Protein AF-A0A8A3PXU3-F1 (afdb_monomer_lite)

pLDDT: mean 77.2, std 18.06, range [37.31, 93.0]

Radius of gyration: 20.13 Å; chains: 1; bounding box: 70×41×42 Å

InterPro domains:
  IPR006856 Mating-type protein MAT alpha 1, HMG-box [PF04769] (11-105)
  IPR006856 Mating-type protein MAT alpha 1, HMG-box [PS51325] (16-71)

Structure (mmCIF, N/CA/C/O backbone):
data_AF-A0A8A3PXU3-F1
#
_entry.id   AF-A0A8A3PXU3-F1
#
loop_
_atom_site.group_PDB
_atom_site.id
_atom_site.type_symbol
_atom_site.label_atom_id
_atom_site.label_alt_id
_atom_site.label_comp_id
_atom_site.label_asym_id
_atom_site.label_entity_id
_atom_site.label_seq_id
_atom_site.pdbx_PDB_ins_code
_atom_site.Cartn_x
_atom_site.Cartn_y
_atom_site.Cartn_z
_atom_site.occupancy
_atom_site.B_iso_or_equiv
_atom_site.auth_seq_id
_atom_site.auth_comp_id
_atom_site.auth_asym_id
_atom_site.auth_atom_id
_atom_site.pdbx_PDB_model_num
ATOM 1 N N . GLN A 1 1 ? 50.743 -25.700 -29.094 1.00 45.84 1 GLN A N 1
ATOM 2 C CA . GLN A 1 1 ? 50.468 -24.249 -29.028 1.00 45.84 1 GLN A CA 1
ATOM 3 C C . GLN A 1 1 ? 48.980 -24.065 -28.731 1.00 45.84 1 GLN A C 1
ATOM 5 O O . GLN A 1 1 ? 48.165 -24.083 -29.641 1.00 45.84 1 GLN A O 1
ATOM 10 N N . GLN A 1 2 ? 48.602 -24.057 -27.448 1.00 39.28 2 GLN A N 1
ATOM 11 C CA . GLN A 1 2 ? 47.199 -23.988 -27.021 1.00 39.28 2 GLN A CA 1
ATOM 12 C C . GLN A 1 2 ? 46.745 -22.522 -26.974 1.00 39.28 2 GLN A C 1
ATOM 14 O O . GLN A 1 2 ? 47.231 -21.744 -26.154 1.00 39.28 2 GLN A O 1
ATOM 19 N N . LEU A 1 3 ? 45.823 -22.143 -27.859 1.00 38.34 3 LEU A N 1
ATOM 20 C CA . LEU A 1 3 ? 45.148 -20.846 -27.839 1.00 38.34 3 LEU A CA 1
ATOM 21 C C . LEU A 1 3 ? 44.127 -20.832 -26.693 1.00 38.34 3 LEU A C 1
ATOM 23 O O . LEU A 1 3 ? 43.030 -21.375 -26.811 1.00 38.34 3 LEU A O 1
ATOM 27 N N . ARG A 1 4 ? 44.499 -20.210 -25.567 1.00 39.22 4 ARG A N 1
ATOM 28 C CA . ARG A 1 4 ? 43.560 -19.806 -24.512 1.00 39.22 4 ARG A CA 1
ATOM 29 C C . ARG A 1 4 ? 42.551 -18.827 -25.114 1.00 39.22 4 ARG A C 1
ATOM 31 O O . ARG A 1 4 ? 42.878 -17.662 -25.328 1.00 39.22 4 ARG A O 1
ATOM 38 N N . GLN A 1 5 ? 41.326 -19.284 -25.355 1.00 41.06 5 GLN A N 1
ATOM 39 C CA . GLN A 1 5 ? 40.198 -18.392 -25.601 1.00 41.06 5 GLN A CA 1
ATOM 40 C C . GLN A 1 5 ? 39.908 -17.628 -24.305 1.00 41.06 5 GLN A C 1
ATOM 42 O O . GLN A 1 5 ? 39.376 -18.178 -23.342 1.00 41.06 5 GLN A O 1
ATOM 47 N N . HIS A 1 6 ? 40.320 -16.363 -24.258 1.00 40.53 6 HIS A N 1
ATOM 48 C CA . HIS A 1 6 ? 39.899 -15.432 -23.219 1.00 40.53 6 HIS A CA 1
ATOM 49 C C . HIS A 1 6 ? 38.431 -15.088 -23.481 1.00 40.53 6 HIS A C 1
ATOM 51 O O . HIS A 1 6 ? 38.114 -14.210 -24.280 1.00 40.53 6 HIS A O 1
ATOM 57 N N . VAL A 1 7 ? 37.525 -15.821 -22.837 1.00 46.28 7 VAL A N 1
ATOM 58 C CA . VAL A 1 7 ? 36.124 -15.415 -22.734 1.00 46.28 7 VAL A CA 1
ATOM 59 C C . VAL A 1 7 ? 36.107 -14.227 -21.773 1.00 46.28 7 VAL A C 1
ATOM 61 O O . VAL A 1 7 ? 36.511 -14.398 -20.619 1.00 46.28 7 V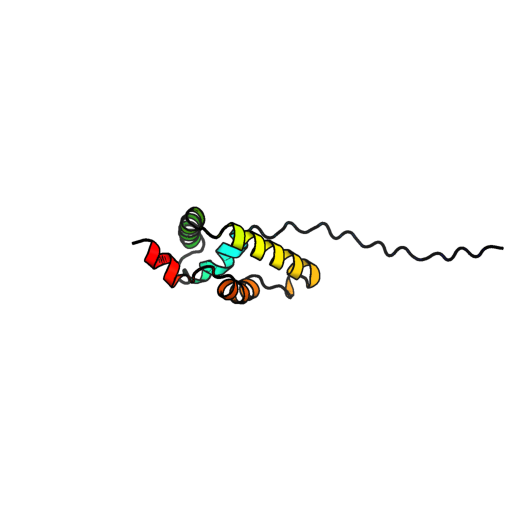AL A O 1
ATOM 64 N N . PRO A 1 8 ? 35.702 -13.015 -22.193 1.00 39.06 8 PRO A N 1
ATOM 65 C CA . PRO A 1 8 ? 35.565 -11.920 -21.255 1.00 39.06 8 PRO A CA 1
ATOM 66 C C . PRO A 1 8 ? 34.450 -12.313 -20.293 1.00 39.06 8 PRO A C 1
ATOM 68 O O . PRO A 1 8 ? 33.281 -12.407 -20.669 1.00 39.06 8 PRO A O 1
ATOM 71 N N . HIS A 1 9 ? 34.822 -12.590 -19.046 1.00 44.50 9 HIS A N 1
ATOM 72 C CA . HIS A 1 9 ? 33.870 -12.719 -17.961 1.00 44.50 9 HIS A CA 1
ATOM 73 C C . HIS A 1 9 ? 33.197 -11.350 -17.860 1.00 44.50 9 HIS A C 1
ATOM 75 O O . HIS A 1 9 ? 33.764 -10.411 -17.301 1.00 44.50 9 HIS A O 1
ATOM 81 N N . ILE A 1 10 ? 32.026 -11.196 -18.487 1.00 46.66 10 ILE A N 1
ATOM 82 C CA . ILE A 1 10 ? 31.171 -10.033 -18.285 1.00 46.66 10 ILE A CA 1
ATOM 83 C C . ILE A 1 10 ? 30.946 -10.019 -16.784 1.00 46.66 10 ILE A C 1
ATOM 85 O O . ILE A 1 10 ? 30.258 -10.889 -16.244 1.00 46.66 10 ILE A O 1
ATOM 89 N N . ALA A 1 11 ? 31.609 -9.092 -16.098 1.00 44.25 11 ALA A N 1
ATOM 90 C CA . ALA A 1 11 ? 31.352 -8.826 -14.706 1.00 44.25 11 ALA A CA 1
ATOM 91 C C . ALA A 1 11 ? 29.879 -8.433 -14.651 1.00 44.25 11 ALA A C 1
ATOM 93 O O . ALA A 1 11 ? 29.509 -7.303 -14.976 1.00 44.25 11 ALA A O 1
ATOM 94 N N . GLN A 1 12 ? 29.017 -9.394 -14.312 1.00 46.75 12 GLN A N 1
ATOM 95 C CA . GLN A 1 12 ? 27.674 -9.100 -13.865 1.00 46.75 12 GLN A CA 1
ATOM 96 C C . GLN A 1 12 ? 27.888 -8.237 -12.639 1.00 46.75 12 GLN A C 1
ATOM 98 O O . GLN A 1 12 ? 28.184 -8.741 -11.559 1.00 46.75 12 GLN A O 1
ATOM 103 N N . LYS A 1 13 ? 27.842 -6.916 -12.836 1.00 37.31 13 LYS A N 1
ATOM 104 C CA . LYS A 1 13 ? 27.809 -5.947 -11.757 1.00 37.31 13 LYS A CA 1
ATOM 105 C C . LYS A 1 13 ? 26.684 -6.436 -10.869 1.00 37.31 13 LYS A C 1
ATOM 107 O O . LYS A 1 13 ? 25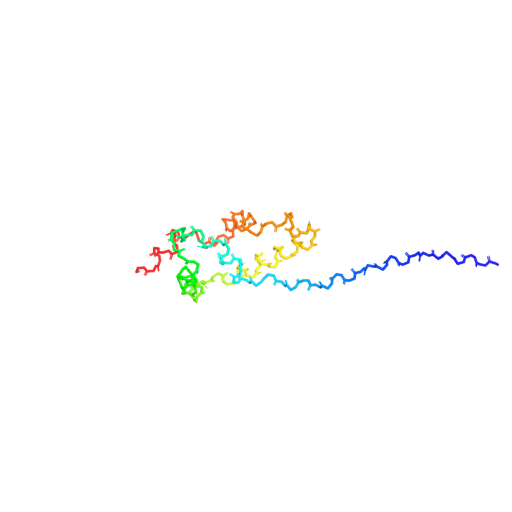.523 -6.361 -11.270 1.00 37.31 13 LYS A O 1
ATOM 112 N N . THR A 1 14 ? 27.028 -7.025 -9.731 1.00 44.91 14 THR A N 1
ATOM 113 C CA . THR A 1 14 ? 26.069 -7.461 -8.732 1.00 44.91 14 THR A CA 1
ATOM 114 C C . THR A 1 14 ? 25.397 -6.181 -8.284 1.00 44.91 14 THR A C 1
ATOM 116 O O . THR A 1 14 ? 25.915 -5.417 -7.473 1.00 44.91 14 THR A O 1
ATOM 119 N N . VAL A 1 15 ? 24.283 -5.849 -8.939 1.00 55.19 15 VAL A N 1
ATOM 120 C CA . VAL A 1 15 ? 23.459 -4.715 -8.562 1.00 55.19 15 VAL A CA 1
ATOM 121 C C . VAL A 1 15 ? 23.008 -5.075 -7.165 1.00 55.19 15 VAL A C 1
ATOM 123 O O . VAL A 1 15 ? 22.160 -5.954 -7.012 1.00 55.19 15 VAL A O 1
ATOM 126 N N . LEU A 1 16 ? 23.651 -4.462 -6.164 1.00 50.75 16 LEU A N 1
ATOM 127 C CA . LEU A 1 16 ? 23.320 -4.607 -4.753 1.00 50.75 16 LEU A CA 1
ATOM 128 C C . LEU A 1 16 ? 21.809 -4.710 -4.651 1.00 50.75 16 LEU A C 1
ATOM 130 O 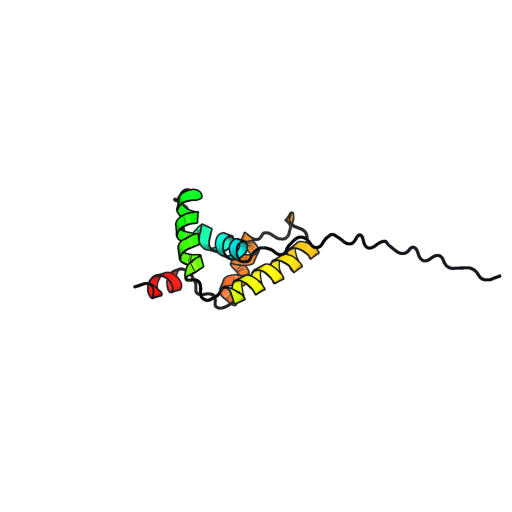O . LEU A 1 16 ? 21.107 -3.817 -5.142 1.00 50.75 16 LEU A O 1
ATOM 134 N N . SER A 1 17 ? 21.324 -5.834 -4.115 1.00 52.72 17 SER A N 1
ATOM 135 C CA . SER A 1 17 ? 19.893 -6.101 -4.075 1.00 52.72 17 SER A CA 1
ATOM 136 C C . SER A 1 17 ? 19.232 -4.909 -3.389 1.00 52.72 17 SER A C 1
ATOM 138 O O . SER A 1 17 ? 19.445 -4.636 -2.206 1.00 52.72 17 SER A O 1
ATOM 140 N N . LYS A 1 18 ? 18.523 -4.087 -4.170 1.00 62.31 18 LYS A N 1
ATOM 141 C CA . LYS A 1 18 ? 17.828 -2.932 -3.612 1.00 62.31 18 LYS A CA 1
ATOM 142 C C . LYS A 1 18 ? 16.830 -3.513 -2.629 1.00 62.31 18 LYS A C 1
ATOM 144 O O . LYS A 1 18 ? 16.010 -4.330 -3.060 1.00 62.31 18 LYS A O 1
ATOM 149 N N . LYS A 1 19 ? 16.932 -3.102 -1.354 1.00 64.50 19 LYS A N 1
ATOM 150 C CA . LYS A 1 19 ? 16.067 -3.552 -0.251 1.00 64.50 19 LYS A CA 1
ATOM 151 C C . LYS A 1 19 ? 14.642 -3.756 -0.766 1.00 64.50 19 LYS A C 1
ATOM 153 O O . LYS A 1 19 ? 14.139 -2.928 -1.548 1.00 64.50 19 LYS A O 1
ATOM 158 N N . SER A 1 20 ? 14.038 -4.883 -0.386 1.00 65.06 20 SER A N 1
ATOM 159 C CA . SER A 1 20 ? 12.662 -5.158 -0.780 1.00 65.06 20 SER A CA 1
ATOM 160 C C . SER A 1 20 ? 11.786 -3.989 -0.335 1.00 65.06 20 SER A C 1
ATOM 162 O O . SER A 1 20 ? 12.063 -3.307 0.658 1.00 65.06 20 SER A O 1
ATOM 164 N N . LEU A 1 21 ? 10.772 -3.688 -1.137 1.00 76.12 21 LEU A N 1
ATOM 165 C CA . LEU A 1 21 ? 9.764 -2.726 -0.743 1.00 76.12 21 LEU A CA 1
ATOM 166 C C . LEU A 1 21 ? 9.170 -3.200 0.588 1.00 76.12 21 LEU A C 1
ATOM 168 O O . LEU A 1 21 ? 8.657 -4.315 0.671 1.00 76.12 21 LEU A O 1
ATOM 172 N N . ASN A 1 22 ? 9.247 -2.350 1.611 1.00 81.19 22 ASN A N 1
ATOM 173 C CA . ASN A 1 22 ? 8.556 -2.601 2.866 1.00 81.19 22 ASN A CA 1
ATOM 174 C C . ASN A 1 22 ? 7.059 -2.794 2.558 1.0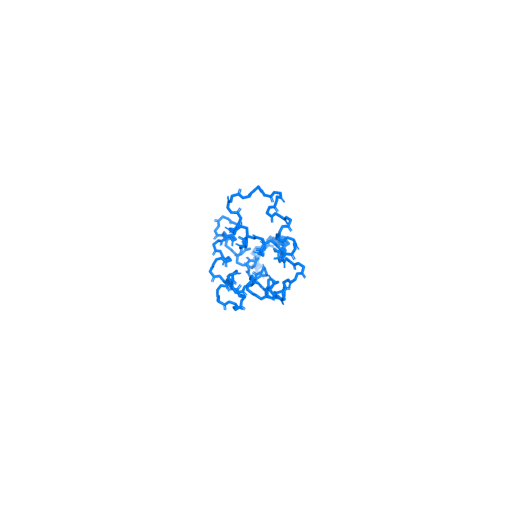0 81.19 22 ASN A C 1
ATOM 176 O O . ASN A 1 22 ? 6.467 -1.972 1.859 1.00 81.19 22 ASN A O 1
ATOM 180 N N . LEU A 1 23 ? 6.461 -3.868 3.072 1.00 85.56 23 LEU A N 1
ATOM 181 C CA . LEU A 1 23 ? 5.032 -4.180 2.952 1.00 85.56 23 LEU A CA 1
ATOM 182 C C . LEU A 1 23 ? 4.136 -2.980 3.323 1.00 85.56 23 LEU A C 1
ATOM 184 O O . LEU A 1 23 ? 3.136 -2.725 2.655 1.00 85.56 23 LEU A O 1
ATOM 188 N N . TRP A 1 24 ? 4.563 -2.160 4.290 1.00 88.31 24 TRP A N 1
ATOM 189 C CA . TRP A 1 24 ? 3.881 -0.927 4.685 1.00 88.31 24 TRP A CA 1
ATOM 190 C C . TRP A 1 24 ? 3.795 0.093 3.544 1.00 88.31 24 TRP A C 1
ATOM 192 O O . TRP A 1 24 ? 2.805 0.803 3.408 1.00 88.31 24 TRP A O 1
ATOM 202 N N . MET A 1 25 ? 4.811 0.160 2.681 1.00 88.94 25 MET A N 1
ATOM 203 C CA . MET A 1 25 ? 4.799 1.054 1.520 1.00 88.94 25 MET A CA 1
ATOM 204 C C . MET A 1 25 ? 3.816 0.595 0.448 1.00 88.94 25 MET A C 1
ATOM 206 O O . MET A 1 25 ? 3.229 1.450 -0.211 1.00 88.94 25 MET A O 1
ATOM 210 N N . ALA A 1 26 ? 3.608 -0.715 0.279 1.00 89.31 26 ALA A N 1
ATOM 211 C CA . ALA A 1 26 ? 2.570 -1.221 -0.618 1.00 89.31 26 ALA A CA 1
ATOM 212 C C . ALA A 1 26 ? 1.176 -0.876 -0.075 1.00 89.31 26 ALA A C 1
ATOM 214 O O . ALA A 1 26 ? 0.393 -0.262 -0.796 1.00 89.31 26 ALA A O 1
ATOM 215 N N . PHE A 1 27 ? 0.931 -1.173 1.207 1.00 90.75 27 PHE A N 1
ATOM 216 C CA . PHE A 1 27 ? -0.309 -0.837 1.912 1.00 90.75 27 PHE A CA 1
ATOM 217 C C . PHE A 1 27 ? -0.635 0.653 1.797 1.00 90.75 27 PHE A C 1
ATOM 219 O O . PHE A 1 27 ? -1.684 1.046 1.285 1.00 90.75 27 PHE A O 1
ATOM 226 N N . ARG A 1 28 ? 0.317 1.503 2.198 1.00 90.50 28 ARG A N 1
ATOM 227 C CA . ARG A 1 28 ? 0.156 2.954 2.168 1.00 90.50 28 ARG A CA 1
ATOM 228 C C . ARG A 1 28 ? -0.111 3.456 0.756 1.00 90.50 28 ARG A C 1
ATOM 230 O O . ARG A 1 28 ? -0.990 4.284 0.579 1.00 90.50 28 ARG A O 1
ATOM 237 N N . SER A 1 29 ? 0.618 2.969 -0.249 1.00 88.44 29 SER A N 1
ATOM 238 C CA . SER A 1 29 ? 0.444 3.447 -1.630 1.00 88.44 29 SER A CA 1
ATOM 239 C C . SER A 1 29 ? -0.941 3.151 -2.201 1.00 88.44 29 SER A C 1
ATOM 241 O O . SER A 1 29 ? -1.373 3.857 -3.106 1.00 88.44 29 SER A O 1
ATOM 243 N N . PHE A 1 30 ? -1.626 2.126 -1.691 1.00 88.56 30 PHE A N 1
ATOM 244 C CA . PHE A 1 30 ? -2.980 1.786 -2.105 1.00 88.56 30 PHE A CA 1
ATOM 245 C C . PHE A 1 30 ? -4.021 2.632 -1.352 1.00 88.56 30 PHE A C 1
ATOM 247 O O . PHE A 1 30 ? -4.764 3.402 -1.964 1.00 88.56 30 PHE A O 1
ATOM 254 N N . TYR A 1 31 ? -4.004 2.579 -0.018 1.00 88.12 31 TYR A N 1
ATOM 255 C CA . TYR A 1 31 ? -5.026 3.216 0.818 1.00 88.12 31 TYR A CA 1
ATOM 256 C C . TYR A 1 31 ? -4.845 4.727 1.020 1.00 88.12 31 TYR A C 1
ATOM 258 O O . TYR A 1 31 ? -5.766 5.394 1.474 1.00 88.12 31 TYR A O 1
ATOM 266 N N . GLN A 1 32 ? -3.701 5.317 0.648 1.00 88.25 32 GLN A N 1
ATOM 267 C CA . GLN A 1 32 ? -3.522 6.779 0.684 1.00 88.25 32 GLN A CA 1
ATOM 268 C C . GLN A 1 32 ? -4.576 7.506 -0.171 1.00 88.25 32 GLN A C 1
ATOM 270 O O . GLN A 1 32 ? -4.936 8.635 0.151 1.00 88.25 32 GLN A O 1
ATOM 275 N N . SER A 1 33 ? -5.087 6.858 -1.226 1.00 84.75 33 SER A N 1
ATOM 276 C CA . SER A 1 33 ? -6.129 7.412 -2.101 1.00 84.75 33 SER A CA 1
ATOM 277 C C . SER A 1 33 ? -7.482 7.636 -1.413 1.00 84.75 33 SER A C 1
ATOM 279 O O . SER A 1 33 ? -8.277 8.420 -1.917 1.00 84.75 33 SER A O 1
ATOM 281 N N . LEU A 1 34 ? -7.713 7.026 -0.247 1.00 83.94 34 LEU A N 1
ATOM 282 C CA . LEU A 1 34 ? -8.925 7.214 0.559 1.00 83.94 34 LEU A CA 1
ATOM 283 C C . LEU A 1 34 ? -9.011 8.556 1.264 1.00 83.94 34 LEU A C 1
ATOM 285 O O . LEU A 1 34 ? -10.079 8.962 1.708 1.00 83.94 34 LEU A O 1
ATOM 289 N N . PHE A 1 35 ? -7.882 9.245 1.375 1.00 86.81 35 PHE A N 1
ATOM 290 C CA . PHE A 1 35 ? -7.783 10.498 2.102 1.00 86.81 35 PHE A CA 1
ATOM 291 C C . PHE A 1 35 ? -7.359 11.632 1.159 1.00 86.81 35 PHE A C 1
ATOM 293 O O . PHE A 1 35 ? -6.340 12.275 1.417 1.00 86.81 35 PHE A O 1
ATOM 300 N N . PRO A 1 36 ? -8.090 11.891 0.053 1.00 86.56 36 PRO A N 1
ATOM 301 C CA . PRO A 1 36 ? -7.673 12.871 -0.950 1.00 86.56 36 PRO A CA 1
ATOM 302 C C . PRO A 1 36 ? -7.697 14.311 -0.418 1.00 86.56 36 PRO A C 1
ATOM 304 O O . PRO A 1 36 ? -6.987 15.166 -0.939 1.00 86.56 36 PRO A O 1
ATOM 307 N N . HIS A 1 37 ? -8.492 14.572 0.623 1.00 91.06 37 HIS A N 1
ATOM 308 C CA . HIS A 1 37 ? -8.670 15.897 1.222 1.00 91.06 37 HIS A CA 1
ATOM 309 C C . HIS A 1 37 ? -7.902 16.091 2.533 1.00 91.06 37 HIS A C 1
ATOM 311 O O . HIS A 1 37 ? -7.888 17.199 3.063 1.00 91.06 37 HIS A O 1
ATOM 317 N N . LEU A 1 38 ? -7.274 15.040 3.069 1.00 89.25 38 LEU A N 1
ATOM 318 C CA . LEU A 1 38 ? -6.505 15.148 4.306 1.00 89.25 38 LEU A CA 1
ATOM 319 C C . LEU A 1 38 ? -5.044 15.450 4.010 1.00 89.25 38 LEU A C 1
ATOM 321 O O . LEU A 1 38 ? -4.472 14.973 3.024 1.00 89.25 38 LEU A O 1
ATOM 325 N N . GLN A 1 39 ? -4.395 16.169 4.923 1.00 92.50 39 GLN A N 1
ATOM 326 C CA . GLN A 1 39 ? -2.953 16.325 4.837 1.00 92.50 39 GLN A CA 1
ATOM 327 C C . GLN A 1 39 ? -2.263 14.974 5.036 1.00 92.50 39 GLN A C 1
ATOM 329 O O . GLN A 1 39 ? -2.729 14.099 5.771 1.00 92.50 39 GLN A O 1
ATOM 334 N N . GLN A 1 40 ? -1.082 14.812 4.434 1.00 87.12 40 GLN A N 1
ATOM 335 C CA . GLN A 1 40 ? -0.313 13.569 4.523 1.00 87.12 40 GLN A CA 1
ATOM 336 C C . GLN A 1 40 ? -0.071 13.123 5.975 1.00 87.12 40 GLN A C 1
ATOM 338 O O . GLN A 1 40 ? -0.060 11.919 6.247 1.00 87.12 40 GLN A O 1
ATOM 343 N N . LYS A 1 41 ? 0.129 14.080 6.893 1.00 89.88 41 LYS A N 1
ATOM 344 C CA . LYS A 1 41 ? 0.325 13.825 8.325 1.00 89.88 41 LYS A CA 1
ATOM 345 C C . LYS A 1 41 ? -0.912 13.177 8.947 1.00 89.88 41 LYS A C 1
ATOM 347 O O . LYS A 1 41 ? -0.783 12.149 9.602 1.00 89.88 41 LYS A O 1
ATOM 352 N N . GLU A 1 42 ? -2.085 13.742 8.693 1.00 90.38 42 GLU A N 1
ATOM 353 C CA . GLU A 1 42 ? -3.368 13.274 9.225 1.00 90.38 42 GLU A CA 1
ATOM 354 C C . GLU A 1 42 ? -3.737 11.914 8.628 1.00 90.38 42 GLU A C 1
ATOM 356 O O . GLU A 1 42 ? -3.952 10.952 9.362 1.00 90.38 42 GLU A O 1
ATOM 361 N N . ALA A 1 43 ? -3.657 11.777 7.300 1.00 90.06 43 ALA A N 1
ATOM 362 C CA . ALA A 1 43 ? -3.865 10.506 6.606 1.00 90.06 43 ALA A CA 1
ATOM 363 C C . ALA A 1 43 ? -2.936 9.397 7.132 1.00 90.06 43 ALA A C 1
ATOM 365 O O . ALA A 1 43 ? -3.333 8.241 7.264 1.00 90.06 43 ALA A O 1
ATOM 366 N N . SER A 1 44 ? -1.687 9.738 7.474 1.00 90.50 44 SER A N 1
ATOM 367 C CA . SER A 1 44 ? -0.730 8.769 8.013 1.00 90.50 44 SER A CA 1
ATOM 368 C C . SER A 1 44 ? -1.165 8.184 9.357 1.00 90.50 44 SER A C 1
ATOM 370 O O . SER A 1 44 ? -0.812 7.039 9.639 1.00 90.50 44 SER A O 1
ATOM 372 N N . ILE A 1 45 ? -1.898 8.937 10.181 1.00 92.69 45 ILE A N 1
ATOM 373 C CA . ILE A 1 45 ? -2.400 8.460 11.476 1.00 92.69 45 ILE A CA 1
ATOM 374 C C . ILE A 1 45 ? -3.451 7.374 11.234 1.00 92.69 45 ILE A C 1
ATOM 376 O O . ILE A 1 45 ? -3.285 6.255 11.718 1.00 92.69 45 ILE A O 1
ATOM 380 N N . TYR A 1 46 ? -4.455 7.656 10.397 1.00 90.12 46 TYR A N 1
ATOM 381 C CA . TYR A 1 46 ? -5.504 6.692 10.045 1.00 90.12 46 TYR A CA 1
ATOM 382 C C . TYR A 1 46 ? -4.940 5.424 9.409 1.00 90.12 46 TYR A C 1
ATOM 384 O O . TYR A 1 46 ? -5.264 4.316 9.831 1.00 90.12 46 TYR A O 1
ATOM 392 N N . LEU A 1 47 ? -4.019 5.572 8.455 1.00 91.56 47 LEU A N 1
ATOM 393 C CA . LEU A 1 47 ? -3.354 4.434 7.827 1.00 91.56 47 LEU A CA 1
ATOM 394 C C . LEU A 1 47 ? -2.584 3.586 8.844 1.00 91.56 47 LEU A C 1
ATOM 396 O O . LEU A 1 47 ? -2.536 2.369 8.704 1.00 91.56 47 LEU A O 1
ATOM 400 N N . THR A 1 48 ? -1.967 4.205 9.854 1.00 93.00 48 THR A N 1
ATOM 401 C CA . THR A 1 48 ? -1.238 3.471 10.901 1.00 93.00 48 THR A CA 1
ATOM 402 C C . THR A 1 48 ? -2.200 2.676 11.780 1.00 93.00 48 THR A C 1
ATOM 404 O O . THR A 1 48 ? -1.880 1.556 12.175 1.00 93.00 48 THR A O 1
ATOM 407 N N . THR A 1 49 ? -3.381 3.221 12.069 1.00 90.25 49 THR A N 1
ATOM 408 C CA . THR A 1 49 ? -4.439 2.499 12.784 1.00 90.25 49 THR A CA 1
ATOM 409 C C . THR A 1 49 ? -4.946 1.317 11.961 1.00 90.25 49 THR A C 1
ATOM 411 O O . THR A 1 49 ? -4.915 0.193 12.452 1.00 90.25 49 THR A O 1
ATOM 414 N N . LEU A 1 50 ? -5.291 1.535 10.687 1.00 87.25 50 LEU A N 1
ATOM 415 C CA . LEU A 1 50 ? -5.714 0.466 9.775 1.00 87.25 50 LEU A CA 1
ATOM 416 C C . LEU A 1 50 ? -4.648 -0.628 9.653 1.00 87.25 50 LEU A C 1
ATOM 418 O O . LEU A 1 50 ? -4.956 -1.814 9.705 1.00 87.25 50 LEU A O 1
ATOM 422 N N . TRP A 1 51 ? -3.374 -0.236 9.578 1.00 91.44 51 TRP A N 1
ATOM 423 C CA . TRP A 1 51 ? -2.261 -1.175 9.527 1.00 91.44 51 TRP A CA 1
ATOM 424 C C . TRP A 1 51 ? -2.219 -2.124 10.709 1.00 91.44 51 TRP A C 1
ATOM 426 O O . TRP A 1 51 ? -1.900 -3.298 10.538 1.00 91.44 51 TRP A O 1
ATOM 436 N N . LYS A 1 52 ? -2.466 -1.627 11.924 1.00 89.06 52 LYS A N 1
ATOM 437 C CA . LYS A 1 52 ? -2.403 -2.459 13.132 1.00 89.06 52 LYS A CA 1
ATOM 438 C C . LYS A 1 52 ? -3.420 -3.591 13.063 1.00 89.06 52 LYS A C 1
ATOM 440 O O . LYS A 1 52 ? -3.078 -4.704 13.448 1.00 89.06 52 LYS A O 1
ATOM 445 N N . SER A 1 53 ? -4.588 -3.312 12.499 1.00 84.31 53 SER A N 1
ATOM 446 C CA . SER A 1 53 ? -5.696 -4.256 12.409 1.00 84.31 53 SER A CA 1
ATOM 447 C C . SER A 1 53 ? -5.729 -5.064 11.107 1.00 84.31 53 SER A C 1
ATOM 449 O O . SER A 1 53 ? -6.530 -5.983 11.012 1.00 84.31 53 SER A O 1
ATOM 451 N N . ASP A 1 54 ? -4.874 -4.753 10.122 1.00 86.75 54 ASP A N 1
ATOM 452 C CA . ASP A 1 54 ? -4.801 -5.451 8.827 1.00 86.75 54 ASP A CA 1
ATOM 453 C C . ASP A 1 54 ? -4.506 -6.957 8.994 1.00 86.75 54 ASP A C 1
ATOM 455 O O . ASP A 1 54 ? -3.412 -7.311 9.455 1.00 86.75 54 ASP A O 1
ATOM 459 N N . PRO A 1 55 ? -5.426 -7.861 8.592 1.00 85.75 55 PRO A N 1
ATOM 460 C CA . PRO A 1 55 ? -5.217 -9.306 8.666 1.00 85.75 55 PRO A CA 1
ATOM 461 C C . PRO A 1 55 ? -4.412 -9.840 7.468 1.00 85.75 55 PRO A C 1
ATOM 463 O O . PRO A 1 55 ? -4.008 -11.002 7.444 1.00 85.75 55 PRO A O 1
ATOM 466 N N . PHE A 1 56 ? -4.136 -9.007 6.462 1.00 89.06 56 PHE A N 1
ATOM 467 C CA . PHE A 1 56 ? -3.540 -9.405 5.188 1.00 89.06 56 PHE A CA 1
ATOM 468 C C . PHE A 1 56 ? -2.041 -9.097 5.085 1.00 89.06 56 PHE A C 1
ATOM 470 O O . PHE A 1 56 ? -1.482 -9.100 3.985 1.00 89.06 56 PHE A O 1
ATOM 477 N N . LYS A 1 57 ? -1.336 -8.900 6.208 1.00 88.62 57 LYS A N 1
ATOM 478 C CA . LYS A 1 57 ? 0.109 -8.577 6.245 1.00 88.62 57 LYS A CA 1
ATOM 479 C C . LYS A 1 57 ? 0.971 -9.533 5.413 1.00 88.62 57 LYS A C 1
ATOM 481 O O . LYS A 1 57 ? 1.925 -9.108 4.753 1.00 88.62 57 LYS A O 1
ATOM 486 N N . ALA A 1 58 ? 0.623 -10.820 5.408 1.00 89.12 58 ALA A N 1
ATOM 487 C CA . ALA A 1 58 ? 1.288 -11.828 4.585 1.00 89.12 58 ALA A CA 1
ATOM 488 C C . ALA A 1 58 ? 1.105 -11.552 3.081 1.00 89.12 58 ALA A C 1
ATOM 490 O O . ALA A 1 58 ? 2.077 -11.574 2.323 1.00 89.12 58 ALA A O 1
ATOM 491 N N . LYS A 1 59 ? -0.111 -11.194 2.648 1.00 89.62 59 LYS A N 1
ATOM 492 C CA . LYS A 1 59 ? -0.392 -10.810 1.257 1.00 89.62 59 LYS A CA 1
ATOM 493 C C . LYS A 1 59 ? 0.373 -9.540 0.876 1.00 89.62 59 LYS A C 1
ATOM 495 O O . LYS A 1 59 ? 1.043 -9.526 -0.154 1.00 89.62 59 LYS A O 1
ATOM 500 N N . TRP A 1 60 ? 0.393 -8.521 1.740 1.00 91.06 60 TRP A N 1
ATOM 501 C CA . TRP A 1 60 ? 1.195 -7.306 1.525 1.00 91.06 60 TRP A CA 1
ATOM 502 C C . TRP A 1 60 ? 2.689 -7.599 1.354 1.00 91.06 60 TRP A C 1
ATOM 504 O O . TRP A 1 60 ? 3.356 -6.981 0.521 1.00 91.06 60 TRP A O 1
ATOM 514 N N . THR A 1 61 ? 3.211 -8.581 2.092 1.00 89.88 61 THR A N 1
ATOM 515 C CA . THR A 1 61 ? 4.599 -9.049 1.955 1.00 89.88 61 THR A CA 1
ATOM 516 C C . THR A 1 61 ? 4.855 -9.654 0.576 1.00 89.88 61 THR A C 1
ATOM 518 O O . THR A 1 61 ? 5.813 -9.266 -0.096 1.00 89.88 61 THR A O 1
ATOM 521 N N . ILE A 1 62 ? 3.980 -10.554 0.117 1.00 90.31 62 ILE A N 1
ATOM 522 C CA . ILE A 1 62 ? 4.079 -11.185 -1.209 1.00 90.31 62 ILE A CA 1
ATOM 523 C C . ILE A 1 62 ? 4.022 -10.120 -2.311 1.00 90.31 62 ILE A C 1
ATOM 525 O O . ILE A 1 62 ? 4.862 -10.103 -3.214 1.00 90.31 62 ILE A O 1
ATOM 529 N N . ILE A 1 63 ? 3.086 -9.178 -2.199 1.00 90.94 63 ILE A N 1
ATOM 530 C CA . ILE A 1 63 ? 2.889 -8.086 -3.157 1.00 90.94 63 ILE A CA 1
ATOM 531 C C . ILE A 1 63 ? 4.120 -7.177 -3.222 1.00 90.94 63 ILE A C 1
ATOM 533 O O . ILE A 1 63 ? 4.581 -6.850 -4.320 1.00 90.94 63 ILE A O 1
ATOM 537 N N . GLY A 1 64 ? 4.686 -6.794 -2.074 1.00 90.81 64 GLY A N 1
ATOM 538 C CA . GLY A 1 64 ? 5.906 -5.986 -2.004 1.00 90.81 64 GLY A CA 1
ATOM 539 C C . GLY A 1 64 ? 7.130 -6.709 -2.577 1.00 90.81 64 GLY A C 1
ATOM 540 O O . GLY A 1 64 ? 7.947 -6.104 -3.283 1.00 90.81 64 GLY A O 1
ATOM 541 N N . ALA A 1 65 ? 7.241 -8.018 -2.339 1.00 89.81 65 ALA A N 1
ATOM 542 C CA . ALA A 1 65 ? 8.308 -8.848 -2.890 1.00 89.81 65 ALA A CA 1
ATOM 543 C C . ALA A 1 65 ? 8.207 -8.975 -4.420 1.00 89.81 65 ALA A C 1
ATOM 545 O O . ALA A 1 65 ? 9.199 -8.756 -5.121 1.00 89.81 65 ALA A O 1
ATOM 546 N N . ALA A 1 66 ? 7.014 -9.256 -4.949 1.00 91.19 66 ALA A N 1
ATOM 547 C CA . ALA A 1 66 ? 6.758 -9.330 -6.387 1.00 91.19 66 ALA A CA 1
ATOM 548 C C . ALA A 1 66 ? 7.035 -7.988 -7.088 1.00 91.19 66 ALA A C 1
ATOM 550 O O . ALA A 1 66 ? 7.769 -7.951 -8.078 1.00 91.19 66 ALA A O 1
ATOM 551 N N . TYR A 1 67 ? 6.581 -6.869 -6.512 1.00 92.19 67 TYR A N 1
ATOM 552 C CA . TYR A 1 67 ? 6.932 -5.535 -7.008 1.00 92.19 67 TYR A CA 1
ATOM 553 C C . TYR A 1 67 ? 8.443 -5.310 -7.037 1.00 92.19 67 TYR A C 1
ATOM 555 O O . TYR A 1 67 ? 8.975 -4.776 -8.006 1.00 92.19 67 TYR A O 1
ATOM 563 N N . SER A 1 68 ? 9.154 -5.718 -5.982 1.00 90.44 68 SER A N 1
ATOM 564 C CA . SER A 1 68 ? 10.607 -5.548 -5.902 1.00 90.44 68 SER A CA 1
ATOM 565 C C . SER A 1 68 ? 11.315 -6.285 -7.035 1.00 90.44 68 SER A C 1
ATOM 567 O O . SER A 1 68 ? 12.220 -5.715 -7.642 1.00 90.44 68 SER A O 1
ATOM 569 N N . LYS A 1 69 ? 10.868 -7.505 -7.370 1.00 91.00 69 LYS A N 1
ATOM 570 C CA . LYS A 1 69 ? 11.376 -8.270 -8.519 1.00 91.00 69 LYS A CA 1
ATOM 571 C C . LYS A 1 69 ? 11.115 -7.534 -9.837 1.00 91.00 69 LYS A C 1
ATOM 573 O O . LYS A 1 69 ? 12.062 -7.295 -10.582 1.00 91.00 69 LYS A O 1
ATOM 578 N N . ILE A 1 70 ? 9.878 -7.091 -10.076 1.00 90.81 70 ILE A N 1
ATOM 579 C CA . ILE A 1 70 ? 9.500 -6.345 -11.290 1.00 90.81 70 ILE A CA 1
ATOM 580 C C . ILE A 1 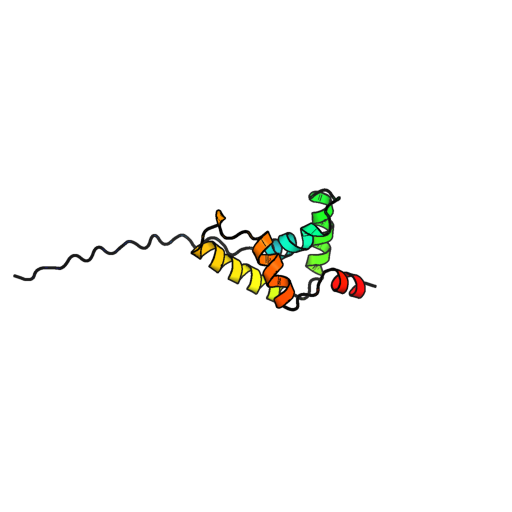70 ? 10.327 -5.062 -11.412 1.00 90.81 70 ILE A C 1
ATOM 582 O O . ILE A 1 70 ? 10.997 -4.848 -12.418 1.00 90.81 70 ILE A O 1
ATOM 586 N N . ARG A 1 71 ? 10.358 -4.232 -10.364 1.00 92.12 71 ARG A N 1
ATOM 587 C CA . ARG A 1 71 ? 11.131 -2.981 -10.306 1.00 92.12 71 ARG A CA 1
ATOM 588 C C . ARG A 1 71 ? 12.613 -3.206 -10.572 1.00 92.12 71 ARG A C 1
ATOM 590 O O . ARG A 1 71 ? 13.243 -2.364 -11.208 1.00 92.12 71 ARG A O 1
ATOM 597 N N . ASN A 1 72 ? 13.185 -4.290 -10.057 1.00 89.00 72 ASN A N 1
ATOM 598 C CA . ASN A 1 72 ? 14.594 -4.599 -10.273 1.00 89.00 72 ASN A CA 1
ATOM 599 C C . ASN A 1 72 ? 14.858 -5.043 -11.723 1.00 89.00 72 ASN A C 1
ATOM 601 O O . ASN A 1 72 ? 15.898 -4.678 -12.261 1.00 89.00 72 ASN A O 1
ATOM 605 N N . ALA A 1 73 ? 13.916 -5.742 -12.365 1.00 90.50 73 ALA A N 1
ATOM 606 C CA . ALA A 1 73 ? 14.023 -6.157 -13.764 1.00 90.50 73 ALA A CA 1
ATOM 607 C C . ALA A 1 73 ? 13.810 -4.998 -14.755 1.00 90.50 73 ALA A C 1
ATOM 609 O O . ALA A 1 73 ? 14.590 -4.825 -15.686 1.00 90.50 73 ALA A O 1
ATOM 610 N N . VAL A 1 74 ? 12.773 -4.176 -14.553 1.00 90.44 74 VAL A N 1
ATOM 611 C CA . VAL A 1 74 ? 12.385 -3.131 -15.521 1.00 90.44 74 VAL A CA 1
ATOM 612 C C . VAL A 1 74 ? 12.862 -1.730 -15.142 1.00 90.44 74 VAL A C 1
ATOM 614 O O . VAL A 1 74 ? 12.800 -0.831 -15.974 1.00 90.44 74 VAL A O 1
ATOM 617 N N . GLY A 1 75 ? 13.361 -1.514 -13.925 1.00 87.88 75 GLY A N 1
ATOM 618 C CA . GLY A 1 75 ? 13.790 -0.207 -13.421 1.00 87.88 75 GLY A CA 1
ATOM 619 C C . GLY A 1 75 ? 12.649 0.659 -12.863 1.00 87.88 75 GLY A C 1
ATOM 620 O O . GLY A 1 75 ? 11.493 0.561 -13.271 1.00 87.88 75 GLY A O 1
ATOM 621 N N . LYS A 1 76 ? 12.984 1.559 -11.923 1.00 83.50 76 LYS A N 1
ATOM 622 C CA . LYS A 1 76 ? 12.023 2.424 -11.201 1.00 83.50 76 LYS A CA 1
ATOM 623 C C . LYS A 1 76 ? 11.118 3.276 -12.116 1.00 83.50 76 LYS A C 1
ATOM 625 O O . LYS A 1 76 ? 9.930 3.321 -11.821 1.00 83.50 76 LYS A O 1
ATOM 630 N N . PRO A 1 77 ? 11.599 3.904 -13.211 1.00 89.12 77 PRO A N 1
ATOM 631 C CA . PRO A 1 77 ? 10.736 4.722 -14.073 1.00 89.12 77 PRO A CA 1
ATOM 632 C C . PRO A 1 77 ? 9.610 3.935 -14.757 1.00 89.12 77 PRO A C 1
ATOM 634 O O . PRO A 1 77 ? 8.567 4.500 -15.063 1.00 89.12 77 PRO A O 1
ATOM 637 N N . ARG A 1 78 ? 9.807 2.627 -14.977 1.00 86.88 78 ARG A N 1
ATOM 638 C CA . ARG A 1 78 ? 8.827 1.738 -15.624 1.00 86.88 78 ARG A CA 1
ATOM 639 C C . ARG A 1 78 ? 8.001 0.916 -14.633 1.00 86.88 78 ARG A C 1
ATOM 641 O O . ARG A 1 78 ? 6.981 0.353 -15.012 1.00 86.88 78 ARG A O 1
ATOM 648 N N . ALA A 1 79 ? 8.408 0.863 -13.367 1.00 89.81 79 ALA A N 1
ATOM 649 C CA . ALA A 1 79 ? 7.704 0.167 -12.296 1.00 89.81 79 ALA A CA 1
ATOM 650 C C . ALA A 1 79 ? 7.066 1.177 -11.336 1.00 89.81 79 ALA A C 1
ATOM 652 O O . ALA A 1 79 ? 7.595 1.450 -10.261 1.00 89.81 79 ALA A O 1
ATOM 653 N N . LEU A 1 80 ? 5.928 1.752 -11.727 1.00 91.12 80 LEU A N 1
ATOM 654 C CA . LEU A 1 80 ? 5.177 2.673 -10.873 1.00 91.12 80 LEU A CA 1
ATOM 655 C C . LEU A 1 80 ? 4.414 1.889 -9.798 1.00 91.12 80 LEU A C 1
ATOM 657 O O . LEU A 1 80 ? 3.491 1.139 -10.117 1.00 91.12 80 LEU A O 1
ATOM 661 N N . LEU A 1 81 ? 4.771 2.090 -8.525 1.00 88.94 81 LEU A N 1
ATOM 662 C CA . LEU A 1 81 ? 4.161 1.378 -7.395 1.00 88.94 81 LEU A CA 1
ATOM 663 C C . LEU A 1 81 ? 2.640 1.554 -7.345 1.00 88.94 81 LEU A C 1
ATOM 665 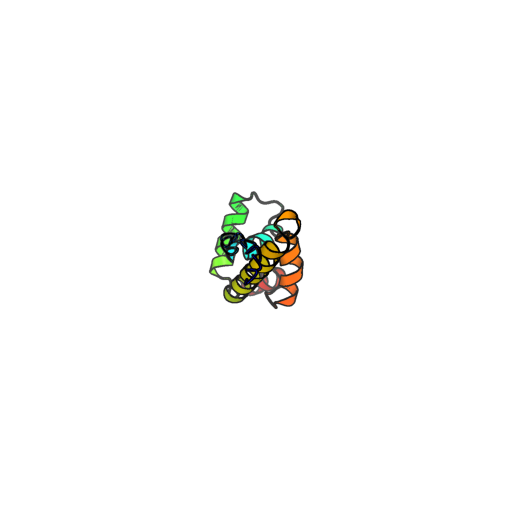O O . LEU A 1 81 ? 1.935 0.561 -7.216 1.00 88.94 81 LEU A O 1
ATOM 669 N N . GLY A 1 82 ? 2.141 2.784 -7.515 1.00 88.25 82 GLY A N 1
ATOM 670 C CA . GLY A 1 82 ? 0.702 3.074 -7.511 1.00 88.25 82 GLY A CA 1
ATOM 671 C C . GLY A 1 82 ? -0.067 2.311 -8.594 1.00 88.25 82 GLY A C 1
ATOM 672 O O . GLY A 1 82 ? -1.106 1.719 -8.318 1.00 88.25 82 GLY A O 1
ATOM 673 N N . ARG A 1 83 ? 0.480 2.244 -9.818 1.00 90.19 83 ARG A N 1
ATOM 674 C CA . ARG A 1 83 ? -0.125 1.473 -10.919 1.00 90.19 83 ARG A CA 1
ATOM 675 C C . ARG A 1 83 ? -0.116 -0.022 -10.620 1.00 90.19 83 ARG A C 1
ATOM 677 O O . ARG A 1 83 ? -1.109 -0.692 -10.866 1.00 90.19 83 ARG A O 1
ATOM 684 N N . TYR A 1 84 ? 0.995 -0.525 -10.091 1.00 91.25 84 TYR A N 1
ATOM 685 C CA . TYR A 1 84 ? 1.124 -1.926 -9.718 1.00 91.25 84 TYR A CA 1
ATOM 686 C C . TYR A 1 84 ? 0.092 -2.322 -8.654 1.00 91.25 84 TYR A C 1
ATOM 688 O O . TYR A 1 84 ? -0.694 -3.228 -8.897 1.00 91.25 84 TYR A O 1
ATOM 696 N N . VAL A 1 85 ? 0.023 -1.617 -7.517 1.00 88.75 85 VAL A N 1
ATOM 697 C CA . VAL A 1 85 ? -0.921 -1.980 -6.442 1.00 88.75 85 VAL A CA 1
ATOM 698 C C . VAL A 1 85 ? -2.379 -1.859 -6.888 1.00 88.75 85 VAL A C 1
ATOM 700 O O . VAL A 1 85 ? -3.179 -2.719 -6.543 1.00 88.75 85 VAL A O 1
ATOM 703 N N . LYS A 1 86 ? -2.722 -0.877 -7.733 1.00 87.00 86 LYS A N 1
ATOM 704 C CA . LYS A 1 86 ? -4.083 -0.741 -8.279 1.00 87.00 86 LYS A CA 1
ATOM 705 C C . LYS A 1 86 ? -4.520 -1.957 -9.109 1.00 87.00 86 LYS A C 1
ATOM 707 O O . LYS A 1 86 ? -5.700 -2.282 -9.118 1.00 87.00 86 LYS A O 1
ATOM 712 N N . ILE A 1 87 ? -3.587 -2.617 -9.798 1.00 88.62 87 ILE A N 1
ATOM 713 C CA . ILE A 1 87 ? -3.868 -3.807 -10.617 1.00 88.62 87 ILE A CA 1
ATOM 714 C C . ILE A 1 87 ? -3.859 -5.077 -9.758 1.00 88.62 87 ILE A C 1
ATOM 716 O O . ILE A 1 87 ? -4.734 -5.924 -9.903 1.00 88.62 87 ILE A O 1
ATOM 720 N N . THR A 1 88 ? -2.876 -5.215 -8.867 1.00 88.69 88 THR A N 1
ATOM 721 C CA . THR A 1 88 ? -2.635 -6.470 -8.141 1.00 88.69 88 THR A CA 1
ATOM 722 C C . THR A 1 88 ? -3.591 -6.666 -6.965 1.00 88.69 88 THR A C 1
ATOM 724 O O . THR A 1 88 ? -3.979 -7.794 -6.684 1.00 88.69 88 THR A O 1
ATOM 727 N N . ILE A 1 89 ? -3.994 -5.595 -6.271 1.00 86.44 89 ILE A N 1
ATOM 728 C CA . ILE A 1 89 ? -4.804 -5.709 -5.047 1.00 86.44 89 ILE A CA 1
ATOM 729 C C . ILE A 1 89 ? -6.173 -6.363 -5.292 1.00 86.44 89 ILE A C 1
ATOM 731 O O . ILE A 1 89 ? -6.441 -7.361 -4.615 1.00 86.44 89 ILE A O 1
ATOM 735 N N . PRO A 1 90 ? -6.971 -5.949 -6.300 1.00 83.62 90 PRO A N 1
ATOM 736 C CA . PRO A 1 90 ? -8.255 -6.592 -6.601 1.00 83.62 90 PRO A CA 1
ATOM 737 C C . PRO A 1 90 ? -8.156 -8.103 -6.871 1.00 83.62 90 PRO A C 1
ATOM 739 O O . PRO A 1 90 ? -9.094 -8.846 -6.615 1.00 83.62 90 PRO A O 1
ATOM 742 N N . GLN A 1 91 ? -7.006 -8.581 -7.354 1.00 82.56 91 GLN A N 1
ATOM 743 C CA . GLN A 1 91 ? -6.787 -9.991 -7.699 1.00 82.56 91 GLN A CA 1
ATOM 744 C C . GLN A 1 91 ? -6.371 -10.855 -6.500 1.00 82.56 91 GLN A C 1
ATOM 746 O O . GLN A 1 91 ? -6.386 -12.079 -6.574 1.00 82.56 91 GLN A O 1
ATOM 751 N N . THR A 1 92 ? -5.962 -10.236 -5.391 1.00 79.44 92 THR A N 1
ATOM 752 C CA . THR A 1 92 ? -5.385 -10.942 -4.230 1.00 79.44 92 THR A CA 1
ATOM 753 C C . THR A 1 92 ? -6.410 -11.271 -3.144 1.00 79.44 92 THR A C 1
ATOM 755 O O . THR A 1 92 ? -6.063 -11.871 -2.118 1.00 79.44 92 THR A O 1
ATOM 758 N N . GLY A 1 93 ? -7.670 -10.864 -3.338 1.00 73.19 93 GLY A N 1
ATOM 759 C CA . GLY A 1 93 ? -8.721 -10.977 -2.325 1.00 73.19 93 GLY A CA 1
ATOM 760 C C . GLY A 1 93 ? -8.352 -10.253 -1.027 1.00 73.19 93 GLY A C 1
ATOM 761 O O . GLY A 1 93 ? -8.681 -10.720 0.061 1.00 73.19 93 GLY A O 1
ATOM 762 N N . ILE A 1 94 ? -7.526 -9.206 -1.116 1.00 78.50 94 ILE A N 1
ATOM 763 C CA . ILE A 1 94 ? -7.464 -8.176 -0.080 1.00 78.50 94 ILE A CA 1
ATOM 764 C C . ILE A 1 94 ? -8.743 -7.380 -0.292 1.00 78.50 94 ILE A C 1
ATOM 766 O O . ILE A 1 94 ? -8.940 -6.846 -1.384 1.00 78.50 94 ILE A O 1
ATOM 770 N N . VAL A 1 95 ? -9.621 -7.398 0.708 1.00 67.94 95 VAL A N 1
ATOM 771 C CA . VAL A 1 95 ? -10.918 -6.722 0.637 1.00 67.94 95 VAL A CA 1
ATOM 772 C C . VAL A 1 95 ? -10.737 -5.271 0.204 1.00 67.94 95 VAL A C 1
ATOM 774 O O . VAL A 1 95 ? -9.802 -4.579 0.635 1.00 67.94 95 VAL A O 1
ATOM 777 N N . ALA A 1 96 ? -11.625 -4.843 -0.694 1.00 63.09 96 ALA A N 1
ATOM 778 C CA . ALA A 1 96 ? -11.750 -3.447 -1.064 1.00 63.09 96 ALA A CA 1
ATOM 779 C C . ALA A 1 96 ? -12.056 -2.625 0.201 1.00 63.09 96 ALA A C 1
ATOM 781 O O . ALA A 1 96 ? -12.540 -3.154 1.203 1.00 63.09 96 ALA A O 1
ATOM 782 N N . VAL A 1 97 ? -11.701 -1.344 0.196 1.00 58.81 97 VAL A N 1
ATOM 783 C CA . VAL A 1 97 ? -11.788 -0.475 1.387 1.00 58.81 97 VAL A CA 1
ATOM 784 C C . VAL A 1 97 ? -13.184 -0.472 1.978 1.00 58.81 97 VAL A C 1
ATOM 786 O O . VAL A 1 97 ? -13.354 -0.448 3.194 1.00 58.81 97 VAL A O 1
ATOM 789 N N . GLU A 1 98 ? -14.154 -0.494 1.082 1.00 57.38 98 GLU A N 1
ATOM 790 C CA . GLU A 1 98 ? -15.575 -0.433 1.343 1.00 57.38 98 GLU A CA 1
ATOM 791 C C . GLU A 1 98 ? -16.011 -1.624 2.209 1.00 57.38 98 GLU A C 1
ATOM 793 O O . GLU A 1 98 ? -16.747 -1.447 3.170 1.00 57.38 98 GLU A O 1
ATOM 798 N N . GLU A 1 99 ? -15.447 -2.810 1.964 1.00 60.69 99 GLU A N 1
ATOM 799 C CA . GLU A 1 99 ? -15.703 -4.024 2.752 1.00 60.69 99 GLU A CA 1
ATOM 800 C C . GLU A 1 99 ? -14.890 -4.065 4.059 1.00 60.69 99 GLU A C 1
ATOM 802 O O . GLU A 1 99 ? -15.240 -4.775 5.000 1.00 60.69 99 GLU A O 1
ATOM 807 N N . TYR A 1 100 ? -13.796 -3.301 4.141 1.00 60.56 100 TYR A N 1
ATOM 808 C CA . TYR A 1 100 ? -12.936 -3.249 5.325 1.00 60.56 100 TYR A CA 1
ATOM 809 C C . TYR A 1 100 ? -13.517 -2.372 6.442 1.00 60.56 100 TYR A C 1
ATOM 811 O O . TYR A 1 100 ? -13.308 -2.650 7.622 1.00 60.56 100 TYR A O 1
ATOM 819 N N . ILE A 1 101 ? -14.216 -1.296 6.074 1.00 60.09 101 ILE A N 1
ATOM 820 C CA . ILE A 1 101 ? -14.807 -0.342 7.021 1.00 60.09 101 ILE A CA 1
ATOM 821 C C . ILE A 1 101 ? -16.122 -0.883 7.605 1.00 60.09 101 ILE A C 1
ATOM 823 O O . ILE A 1 101 ? -16.367 -0.681 8.791 1.00 60.09 101 ILE A O 1
ATOM 827 N N . ASP A 1 102 ? -16.914 -1.635 6.835 1.00 59.00 102 ASP A N 1
ATOM 828 C CA . ASP A 1 102 ? -18.164 -2.242 7.327 1.00 59.00 102 ASP A CA 1
ATOM 829 C C . ASP A 1 102 ? -17.930 -3.293 8.426 1.00 59.00 102 ASP A C 1
ATOM 831 O O . ASP A 1 102 ? -18.727 -3.414 9.352 1.00 59.00 102 ASP A O 1
ATOM 835 N N . GLY A 1 103 ? -16.802 -4.009 8.384 1.00 52.56 103 GLY A N 1
ATOM 836 C CA . GLY A 1 103 ? -16.416 -4.974 9.422 1.00 52.56 103 GLY A CA 1
ATOM 837 C C . GLY A 1 103 ? -15.915 -4.357 10.738 1.00 52.56 103 GLY A C 1
ATOM 838 O O . GLY A 1 103 ? -15.499 -5.102 11.624 1.00 52.56 103 GLY A O 1
ATOM 839 N N . PHE A 1 104 ? -15.897 -3.023 10.856 1.00 50.50 104 PHE A N 1
ATOM 840 C CA . PHE A 1 104 ? -15.464 -2.278 12.047 1.00 50.50 104 PHE A CA 1
ATOM 841 C C . PHE A 1 104 ? -16.623 -1.691 12.881 1.00 50.50 104 PHE A C 1
ATOM 843 O O . PHE A 1 104 ? -16.342 -0.982 13.850 1.00 50.50 104 PHE A O 1
ATOM 850 N N . ASN A 1 105 ? -17.883 -1.975 12.517 1.00 40.69 105 ASN A N 1
ATOM 851 C CA . ASN A 1 105 ? -19.078 -1.663 13.318 1.00 40.69 105 ASN A CA 1
ATOM 852 C C . ASN A 1 105 ? -19.356 -2.725 14.389 1.00 40.69 105 ASN A C 1
ATOM 854 O O . ASN A 1 105 ? -19.303 -3.930 14.056 1.00 40.69 105 ASN A O 1
#

Organism: NCBI:txid110162

Secondary structure (DSSP, 8-state):
-------------------PPPHHHHHHHHHGGG-TTS-HHHHHHHHHHHHHH-TTHHHHHHHHHHHHHHHHHH-TTT--HHHHHHHHGGGTTPPPHHHHHHTT-

Foldseek 3Di:
DDDPPPDPPPPPVPPPLDPFQQLLNLQCLACVVVCPPDDPVVSVVVSVVLVVVQPCSVVSVVLSNVLSVVCVVPPDVVRDSNVSSVVVVVVSPRDDPVVVVVVVD

Sequence (105 aa):
QQLRQHVPHIAQKTVLSKKSLNLWMAFRSFYQSLFPHLQQKEASIYLTTLWKSDPFKAKWTIIGAAYSKIRNAVGKPRALLGRYVKITIPQTGIVAVEEYIDGFN